Protein AF-A0A170WJR2-F1 (afdb_monomer_lite)

Radius of gyration: 16.08 Å; chains: 1; bounding box: 60×42×31 Å

Structure (mmCIF, N/CA/C/O backbone):
data_AF-A0A170WJR2-F1
#
_entry.id   AF-A0A170WJR2-F1
#
loop_
_atom_site.group_PDB
_atom_site.id
_atom_site.type_symbol
_atom_site.label_atom_id
_atom_site.label_alt_id
_atom_site.label_comp_id
_atom_site.label_asym_id
_atom_site.label_entity_id
_atom_site.label_seq_id
_atom_site.pdbx_PDB_ins_code
_atom_site.Cartn_x
_atom_site.Cartn_y
_atom_site.Cartn_z
_atom_site.occupancy
_atom_site.B_iso_or_equiv
_atom_site.auth_seq_id
_atom_site.auth_comp_id
_atom_site.auth_asym_id
_atom_site.auth_atom_id
_atom_site.pdbx_PDB_model_num
ATOM 1 N N . MET A 1 1 ? -32.637 -27.769 8.473 1.00 34.34 1 MET A N 1
ATOM 2 C CA . MET A 1 1 ? -32.474 -26.301 8.425 1.00 34.34 1 MET A CA 1
ATOM 3 C C . MET A 1 1 ? -30.979 -26.025 8.521 1.00 34.34 1 MET A C 1
ATOM 5 O O . MET A 1 1 ? -30.420 -26.180 9.596 1.00 34.34 1 MET A O 1
ATOM 9 N N . PHE A 1 2 ? -30.304 -25.786 7.393 1.00 36.56 2 PHE A N 1
ATOM 10 C CA . PHE A 1 2 ? -28.851 -25.576 7.366 1.00 36.56 2 PHE A CA 1
ATOM 11 C C . PHE A 1 2 ? -28.568 -24.078 7.400 1.00 36.56 2 PHE A C 1
ATOM 13 O O . PHE A 1 2 ? -29.045 -23.338 6.544 1.00 36.56 2 PHE A O 1
ATOM 20 N N . THR A 1 3 ? -27.834 -23.626 8.412 1.00 43.84 3 THR A N 1
ATOM 21 C CA . THR A 1 3 ? -27.373 -22.243 8.515 1.00 43.84 3 THR A CA 1
ATOM 22 C C . THR A 1 3 ? -26.021 -22.139 7.817 1.00 43.84 3 THR A C 1
ATOM 24 O O . THR A 1 3 ? -25.060 -22.809 8.193 1.00 43.84 3 THR A O 1
ATOM 27 N N . SER A 1 4 ? -25.943 -21.322 6.764 1.00 42.59 4 SER A N 1
ATOM 28 C CA . SER A 1 4 ? -24.662 -20.944 6.165 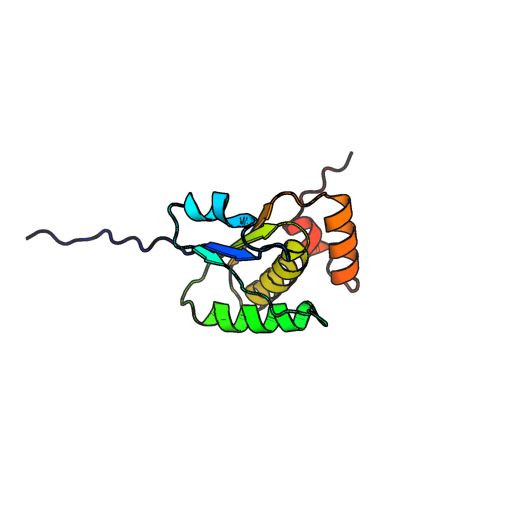1.00 42.59 4 SER A CA 1
ATOM 29 C C . SER A 1 4 ? -23.881 -20.128 7.198 1.00 42.59 4 SER A C 1
ATOM 31 O O . SER A 1 4 ? -24.215 -18.979 7.476 1.00 42.59 4 SER A O 1
ATOM 33 N N . ARG A 1 5 ? -22.898 -20.762 7.845 1.00 47.81 5 ARG A N 1
ATOM 34 C CA . ARG A 1 5 ? -22.017 -20.158 8.862 1.00 47.81 5 ARG A CA 1
ATOM 35 C C . ARG A 1 5 ? -20.628 -19.787 8.330 1.00 47.81 5 ARG A C 1
ATOM 37 O O . ARG A 1 5 ? -19.757 -19.450 9.124 1.00 47.81 5 ARG A O 1
ATOM 44 N N . TYR A 1 6 ? -20.400 -19.838 7.018 1.00 48.72 6 TYR A N 1
ATOM 45 C CA . TYR A 1 6 ? -19.067 -19.631 6.445 1.00 48.72 6 TYR A CA 1
ATOM 46 C C . TYR A 1 6 ? -19.102 -18.849 5.129 1.00 48.72 6 TYR A C 1
ATOM 48 O O . TYR A 1 6 ? -18.699 -19.361 4.094 1.00 48.72 6 TYR A O 1
ATOM 56 N N . ASN A 1 7 ? -19.506 -17.581 5.182 1.00 43.78 7 ASN A N 1
ATOM 57 C CA . ASN A 1 7 ? -18.913 -16.590 4.285 1.00 43.78 7 ASN A CA 1
ATOM 58 C C . ASN A 1 7 ? -17.792 -15.912 5.075 1.00 43.78 7 ASN A C 1
ATOM 60 O O . ASN A 1 7 ? -18.014 -14.902 5.734 1.00 43.78 7 ASN A O 1
ATOM 64 N N . LYS A 1 8 ? -16.595 -16.512 5.091 1.00 51.75 8 LYS A N 1
ATOM 65 C CA . LYS A 1 8 ? -15.399 -15.742 5.447 1.00 51.75 8 LYS A CA 1
ATOM 66 C C . LYS A 1 8 ? -15.149 -14.818 4.263 1.00 51.75 8 LYS A C 1
ATOM 68 O O . LYS A 1 8 ? -14.625 -15.273 3.252 1.00 51.75 8 LYS A O 1
ATOM 73 N N . GLU A 1 9 ? -15.591 -13.569 4.363 1.00 66.94 9 GLU A N 1
ATOM 74 C CA . GLU A 1 9 ? -15.135 -12.529 3.445 1.00 66.94 9 GLU A CA 1
ATOM 75 C C . GLU A 1 9 ? -13.604 -12.538 3.475 1.00 66.94 9 GLU A C 1
ATOM 77 O O . GLU A 1 9 ? -12.979 -12.459 4.536 1.00 66.94 9 GLU A O 1
ATOM 82 N N . VAL A 1 10 ? -13.006 -12.789 2.317 1.00 74.00 10 VAL A N 1
ATOM 83 C CA . VAL A 1 10 ? -11.557 -12.873 2.177 1.00 74.00 10 VAL A CA 1
ATOM 84 C C . VAL A 1 10 ? -11.021 -11.442 2.174 1.00 74.00 10 VAL A C 1
ATOM 86 O O . VAL A 1 10 ? -11.517 -10.615 1.410 1.00 74.00 10 VAL A O 1
ATOM 89 N N . SER A 1 11 ? -10.034 -11.141 3.025 1.00 83.50 11 SER A N 1
ATOM 90 C CA . SER A 1 11 ? -9.468 -9.790 3.118 1.00 83.50 11 SER A CA 1
ATOM 91 C C . SER A 1 11 ? -8.928 -9.323 1.764 1.00 83.50 11 SER A C 1
ATOM 93 O O . SER A 1 11 ? -8.212 -10.088 1.113 1.00 83.50 11 SER A O 1
ATOM 95 N N . PRO A 1 12 ? -9.237 -8.093 1.331 1.00 90.44 12 PRO A N 1
ATOM 96 C CA . PRO A 1 12 ? -8.747 -7.586 0.064 1.00 90.44 12 PRO A CA 1
ATOM 97 C C . PRO A 1 12 ? -7.240 -7.324 0.103 1.00 90.44 12 PRO A C 1
ATOM 99 O O . PRO A 1 12 ? -6.657 -7.038 1.152 1.00 90.44 12 PRO A O 1
ATOM 102 N N . VAL A 1 13 ? -6.632 -7.393 -1.074 1.00 91.81 13 VAL A N 1
ATOM 103 C CA . VAL A 1 13 ? -5.240 -7.036 -1.330 1.00 91.81 13 VAL A CA 1
ATOM 104 C C . VAL A 1 13 ? -5.216 -5.765 -2.169 1.00 91.81 13 VAL A C 1
ATOM 106 O O . VAL A 1 13 ? -5.972 -5.632 -3.130 1.00 91.81 13 VAL A O 1
ATOM 109 N N . PHE A 1 14 ? -4.336 -4.838 -1.814 1.00 93.00 14 PHE A N 1
ATOM 110 C CA . PHE A 1 14 ? -4.172 -3.568 -2.506 1.00 93.00 14 PHE A CA 1
ATOM 111 C C . PHE A 1 14 ? -2.816 -3.546 -3.191 1.00 93.00 14 PHE A C 1
ATOM 113 O O . PHE A 1 14 ? -1.800 -3.840 -2.570 1.00 93.00 14 PHE A O 1
ATOM 120 N N . VAL A 1 15 ? -2.799 -3.229 -4.476 1.00 91.19 15 VAL A N 1
ATOM 121 C CA . VAL A 1 15 ? -1.611 -3.284 -5.321 1.00 91.19 15 VAL A CA 1
ATOM 122 C C . VAL A 1 15 ? -1.245 -1.871 -5.740 1.00 91.19 15 VAL A C 1
ATOM 124 O O . VAL A 1 15 ? -2.084 -1.145 -6.266 1.00 91.19 15 VAL A O 1
ATOM 127 N N . ILE A 1 16 ? 0.008 -1.490 -5.516 1.00 88.75 16 ILE A N 1
ATOM 128 C CA . ILE A 1 16 ? 0.587 -0.232 -5.982 1.00 88.75 16 ILE A CA 1
ATOM 129 C C . ILE A 1 16 ? 1.636 -0.600 -7.018 1.00 88.75 16 ILE A C 1
ATOM 131 O O . ILE A 1 16 ? 2.758 -0.988 -6.681 1.00 88.75 16 ILE A O 1
ATOM 135 N N . SER A 1 17 ? 1.232 -0.536 -8.281 1.00 79.56 17 SER A N 1
ATOM 136 C CA . SER A 1 17 ? 2.111 -0.829 -9.400 1.00 79.56 17 SER A CA 1
ATOM 137 C C . SER A 1 17 ? 3.066 0.332 -9.675 1.00 79.56 17 SER A C 1
ATOM 139 O O . SER A 1 17 ? 2.780 1.499 -9.397 1.00 79.56 17 SER A O 1
ATOM 141 N N . SER A 1 18 ? 4.191 0.003 -10.295 1.00 71.62 18 SER A N 1
ATOM 142 C CA . SER A 1 18 ? 5.060 0.947 -10.985 1.00 71.62 18 SER A CA 1
ATOM 143 C C . SER A 1 18 ? 4.298 1.698 -12.091 1.00 71.62 18 SER A C 1
ATOM 145 O O . SER A 1 18 ? 3.175 1.352 -12.462 1.00 71.62 18 SER A O 1
ATOM 147 N N . LEU A 1 19 ? 4.926 2.722 -12.670 1.00 63.69 19 LEU A N 1
ATOM 148 C CA . LEU A 1 19 ? 4.337 3.556 -13.730 1.00 63.69 19 LEU A CA 1
ATOM 149 C C . LEU A 1 19 ? 4.094 2.803 -15.050 1.00 63.69 19 LEU A C 1
ATOM 151 O O . LEU A 1 19 ? 3.530 3.364 -15.991 1.00 63.69 19 LEU A O 1
ATOM 155 N N . LYS A 1 20 ? 4.530 1.545 -15.152 1.00 66.50 20 LYS A N 1
ATOM 156 C CA . LYS A 1 20 ? 4.242 0.710 -16.311 1.00 66.50 20 LYS A CA 1
ATOM 157 C C . LYS A 1 20 ? 2.851 0.090 -16.168 1.00 66.50 20 LYS A C 1
ATOM 159 O O . LYS A 1 20 ? 2.605 -0.654 -15.218 1.00 66.50 20 LYS A O 1
ATOM 164 N N . PRO A 1 21 ? 1.947 0.340 -17.126 1.00 63.72 21 PRO A N 1
ATOM 165 C CA . PRO A 1 21 ? 0.626 -0.262 -17.097 1.00 63.72 21 PRO A CA 1
ATOM 166 C C . PRO A 1 21 ? 0.726 -1.788 -17.206 1.00 63.72 21 PRO A C 1
ATOM 168 O O . PRO A 1 21 ? 1.558 -2.310 -17.950 1.00 63.72 21 PRO A O 1
ATOM 171 N N . ASN A 1 22 ? -0.161 -2.486 -16.495 1.00 67.25 22 ASN A N 1
ATOM 172 C CA . ASN A 1 22 ? -0.360 -3.939 -16.552 1.00 67.25 22 ASN A CA 1
ATOM 173 C C . ASN A 1 22 ? 0.843 -4.800 -16.127 1.00 67.25 22 ASN A C 1
ATOM 175 O O . ASN A 1 22 ? 0.817 -6.017 -16.309 1.00 67.25 22 ASN A O 1
ATOM 179 N N . GLU A 1 23 ? 1.883 -4.221 -15.520 1.00 71.12 23 GLU A N 1
ATOM 180 C CA . GLU A 1 23 ? 3.047 -4.994 -15.058 1.00 71.12 23 GLU A CA 1
ATOM 181 C C . GLU A 1 23 ? 2.649 -6.056 -14.020 1.00 71.12 23 GLU A C 1
ATOM 183 O O . GLU A 1 23 ? 3.200 -7.157 -13.990 1.00 71.12 23 GLU A O 1
ATOM 188 N N . MET A 1 24 ? 1.626 -5.751 -13.219 1.00 78.56 24 MET A N 1
ATOM 189 C CA . MET A 1 24 ? 1.136 -6.621 -12.157 1.00 78.56 24 MET A CA 1
ATOM 190 C C . MET A 1 24 ? -0.003 -7.555 -12.583 1.00 78.56 24 MET A C 1
ATOM 192 O O . MET A 1 24 ? -0.367 -8.442 -11.811 1.00 78.56 24 MET A O 1
ATOM 196 N N . GLU A 1 25 ? -0.523 -7.440 -13.810 1.00 82.12 25 GLU A N 1
ATOM 197 C CA . GLU A 1 25 ? -1.724 -8.155 -14.278 1.00 82.12 25 GLU A CA 1
ATOM 198 C C . GLU A 1 25 ? -1.587 -9.684 -14.172 1.00 82.12 25 GLU A C 1
ATOM 200 O O . GLU A 1 25 ? -2.510 -10.395 -13.766 1.00 82.12 25 GLU A O 1
ATOM 205 N N . THR A 1 26 ? -0.401 -10.217 -14.475 1.00 82.75 26 THR A N 1
ATOM 206 C CA . THR A 1 26 ? -0.145 -11.665 -14.380 1.00 82.75 26 THR A CA 1
ATOM 207 C C . THR A 1 26 ? -0.175 -12.163 -12.935 1.00 82.75 26 THR A C 1
ATOM 209 O O . THR A 1 26 ? -0.608 -13.289 -12.689 1.00 82.75 26 THR A O 1
ATOM 212 N N . LEU A 1 27 ? 0.280 -11.354 -11.974 1.00 82.75 27 LEU A N 1
ATOM 213 C CA . LEU A 1 27 ? 0.208 -11.718 -10.562 1.00 82.75 27 LEU A CA 1
ATOM 214 C C . LEU A 1 27 ? -1.223 -11.565 -10.050 1.00 82.75 27 LEU A C 1
ATOM 216 O O . LEU A 1 27 ? -1.756 -12.499 -9.455 1.00 82.75 27 LEU A O 1
ATOM 220 N N . THR A 1 28 ? -1.843 -10.410 -10.292 1.00 83.81 28 THR A N 1
ATOM 221 C CA . THR A 1 28 ? -3.161 -10.068 -9.742 1.00 83.81 28 THR A CA 1
ATOM 222 C C . THR A 1 28 ? -4.256 -10.991 -10.264 1.00 83.81 28 THR A C 1
ATOM 224 O O . THR A 1 28 ? -5.086 -11.440 -9.480 1.00 83.81 28 THR A O 1
ATOM 227 N N . SER A 1 29 ? -4.203 -11.391 -11.540 1.00 83.94 29 SER A N 1
ATOM 228 C CA . SER A 1 29 ? -5.138 -12.365 -12.133 1.00 83.94 29 SER A CA 1
ATOM 229 C C . SER A 1 29 ? -5.064 -13.770 -11.522 1.00 83.94 29 SER A C 1
ATOM 231 O O . SER A 1 29 ? -5.987 -14.567 -11.693 1.00 83.94 29 SER A O 1
ATOM 233 N N . ARG A 1 30 ? -3.979 -14.093 -10.810 1.00 85.75 30 ARG A N 1
ATOM 234 C CA . ARG A 1 30 ? -3.764 -15.399 -10.167 1.00 85.75 30 ARG A CA 1
ATOM 235 C C . ARG A 1 30 ? -4.050 -15.384 -8.667 1.00 85.75 30 ARG A C 1
ATOM 237 O O . ARG A 1 30 ? -3.958 -16.433 -8.030 1.00 85.75 30 ARG A O 1
ATOM 244 N N . LEU A 1 31 ? -4.377 -14.227 -8.089 1.00 83.94 31 LEU A N 1
ATOM 245 C CA . LEU A 1 31 ? -4.720 -14.126 -6.676 1.00 83.94 31 LEU A CA 1
ATOM 246 C C . LEU A 1 31 ? -6.143 -14.642 -6.434 1.00 83.94 31 LEU A C 1
ATOM 248 O O . LEU A 1 31 ? -7.101 -14.218 -7.071 1.00 83.94 31 LEU A O 1
ATOM 252 N N . PHE A 1 32 ? -6.296 -15.510 -5.434 1.00 86.25 32 PHE A N 1
ATOM 253 C CA . PHE A 1 32 ? -7.605 -15.960 -4.938 1.00 86.25 32 PHE A CA 1
ATOM 254 C C . PHE A 1 32 ? -8.293 -14.925 -4.021 1.00 86.25 32 PHE A C 1
ATOM 256 O O . PHE A 1 32 ? -9.288 -15.236 -3.368 1.00 86.25 32 PHE A O 1
ATOM 263 N N . TYR A 1 33 ? -7.744 -13.710 -3.942 1.00 85.69 33 TYR A N 1
ATOM 264 C CA . TYR A 1 33 ? -8.160 -12.630 -3.049 1.00 85.69 33 TYR A CA 1
ATOM 265 C C . TYR A 1 33 ? -8.749 -11.472 -3.870 1.00 85.69 33 TYR A C 1
ATOM 267 O O . TYR A 1 33 ? -8.228 -11.184 -4.953 1.00 85.69 33 TYR A O 1
ATOM 275 N N . PRO A 1 34 ? -9.785 -10.765 -3.371 1.00 88.88 34 PRO A N 1
ATOM 276 C CA . PRO A 1 34 ? -10.231 -9.518 -3.986 1.00 88.88 34 PRO A CA 1
ATOM 277 C C . PRO A 1 34 ? -9.048 -8.555 -4.092 1.00 88.88 34 PRO A C 1
ATOM 279 O O . PRO A 1 34 ? -8.403 -8.269 -3.086 1.00 88.88 34 PRO A O 1
ATOM 282 N N . THR A 1 35 ? -8.738 -8.097 -5.301 1.00 89.69 35 THR A N 1
ATOM 283 C CA . THR A 1 35 ? -7.530 -7.309 -5.564 1.00 89.69 35 THR A CA 1
ATOM 284 C C . THR A 1 35 ? -7.908 -5.949 -6.132 1.00 89.69 35 THR A C 1
ATOM 286 O O . THR A 1 35 ? -8.645 -5.872 -7.113 1.00 89.69 35 THR A O 1
ATOM 289 N N . PHE A 1 36 ? -7.399 -4.885 -5.514 1.00 89.88 36 PHE A N 1
ATOM 290 C CA . PHE A 1 36 ? -7.590 -3.502 -5.942 1.00 89.88 36 PHE A CA 1
ATOM 291 C C . PHE A 1 36 ? -6.249 -2.913 -6.357 1.00 89.88 36 PHE A C 1
ATOM 293 O O . PHE A 1 36 ? -5.325 -2.863 -5.553 1.00 89.88 36 PHE A O 1
ATOM 300 N N . GLU A 1 37 ? -6.142 -2.459 -7.599 1.00 88.00 37 GLU A N 1
ATOM 301 C CA . GLU A 1 37 ? -4.930 -1.828 -8.117 1.00 88.00 37 GLU A CA 1
ATOM 302 C C . GLU A 1 37 ? -5.083 -0.304 -8.110 1.00 88.00 37 GLU A C 1
ATOM 304 O O . GLU A 1 37 ? -6.072 0.237 -8.616 1.00 88.00 37 GLU A O 1
ATOM 309 N N . ALA A 1 38 ? -4.113 0.387 -7.512 1.00 87.69 38 ALA A N 1
ATOM 310 C CA . ALA A 1 38 ? -4.064 1.838 -7.476 1.00 87.69 38 ALA A CA 1
ATOM 311 C C . ALA A 1 38 ? -3.762 2.387 -8.876 1.00 87.69 38 ALA A C 1
ATOM 313 O O . ALA A 1 38 ? -2.755 2.042 -9.492 1.00 87.69 38 ALA A O 1
ATOM 314 N N . ARG A 1 39 ? -4.625 3.278 -9.372 1.00 81.69 39 ARG A N 1
ATOM 315 C CA . ARG A 1 39 ? -4.394 4.016 -10.618 1.00 81.69 39 ARG A CA 1
ATOM 316 C C . ARG A 1 39 ? -3.844 5.391 -10.286 1.00 81.69 39 ARG A C 1
ATOM 318 O O . ARG A 1 39 ? -4.593 6.258 -9.846 1.00 81.69 39 ARG A O 1
ATOM 325 N N . LEU A 1 40 ? -2.541 5.561 -10.478 1.00 77.44 40 LEU A N 1
ATOM 326 C CA . LEU A 1 40 ? -1.850 6.808 -10.170 1.00 77.44 40 LEU A CA 1
ATOM 327 C C . LEU A 1 40 ? -2.066 7.850 -11.286 1.00 77.44 40 LEU A C 1
ATOM 329 O O . LEU A 1 40 ? -2.150 7.471 -12.461 1.00 77.44 40 LEU A O 1
ATOM 333 N N . PRO A 1 41 ? -2.170 9.148 -10.947 1.00 71.00 41 PRO A N 1
ATOM 334 C CA . PRO A 1 41 ? -2.287 10.216 -11.934 1.00 71.00 41 PRO A CA 1
ATOM 335 C C . PRO A 1 41 ? -1.021 10.334 -12.798 1.00 71.00 41 PRO A C 1
ATOM 337 O O . PRO A 1 41 ? 0.079 9.939 -12.404 1.00 71.00 41 PRO A O 1
ATOM 340 N N . PHE A 1 42 ? -1.178 10.878 -14.008 1.00 61.19 42 PHE A N 1
ATOM 341 C CA . PHE A 1 42 ? -0.056 11.112 -14.915 1.00 61.19 42 PHE A CA 1
ATOM 342 C C . PHE A 1 42 ? 0.718 12.355 -14.457 1.00 61.19 42 PHE A C 1
ATOM 344 O O . PHE A 1 42 ? 0.313 13.477 -14.746 1.00 61.19 42 PHE A O 1
ATOM 351 N N . GLY A 1 43 ? 1.816 12.131 -13.736 1.00 63.16 43 GLY A N 1
ATOM 352 C CA . GLY A 1 43 ? 2.590 13.179 -13.069 1.00 63.16 43 GLY A CA 1
ATOM 353 C C . GLY A 1 43 ? 2.347 13.133 -11.565 1.00 63.16 43 GLY A C 1
ATOM 354 O O . GLY A 1 43 ? 1.245 13.407 -11.102 1.00 63.16 43 GLY A O 1
ATOM 355 N N . ILE A 1 44 ? 3.375 12.728 -10.821 1.00 67.00 44 ILE A N 1
ATOM 356 C CA . ILE A 1 44 ? 3.386 12.729 -9.358 1.00 67.00 44 ILE A CA 1
ATOM 357 C C . ILE A 1 44 ? 4.434 13.758 -8.960 1.00 67.00 44 ILE A C 1
ATOM 359 O O . ILE A 1 44 ? 5.627 13.502 -9.125 1.00 67.00 44 ILE A O 1
ATOM 363 N N . ASP A 1 45 ? 3.979 14.915 -8.489 1.00 69.88 45 ASP A N 1
ATOM 364 C CA . ASP A 1 45 ? 4.867 15.979 -8.016 1.00 69.88 45 ASP A CA 1
ATOM 365 C C . ASP A 1 45 ? 5.311 15.719 -6.565 1.00 69.88 45 ASP A C 1
ATOM 367 O O . ASP A 1 45 ? 6.467 15.965 -6.223 1.00 69.88 45 ASP A O 1
ATOM 371 N N . ASP A 1 46 ? 4.422 15.146 -5.740 1.00 79.56 46 ASP A N 1
ATOM 372 C CA . ASP A 1 46 ? 4.679 14.796 -4.341 1.00 79.56 46 ASP A CA 1
ATOM 373 C C . ASP A 1 46 ? 4.141 13.392 -3.996 1.00 79.56 46 ASP A C 1
ATOM 375 O O . ASP A 1 46 ? 2.955 13.085 -4.139 1.00 79.56 46 ASP A O 1
ATOM 379 N N . VAL A 1 47 ? 5.033 12.518 -3.522 1.00 79.06 47 VAL A N 1
ATOM 380 C CA . VAL A 1 47 ? 4.705 11.144 -3.107 1.00 79.06 47 VAL A CA 1
ATOM 381 C C . VAL A 1 47 ? 3.825 11.133 -1.853 1.00 79.06 47 VAL A C 1
ATOM 383 O O . VAL A 1 47 ? 2.959 10.265 -1.726 1.00 79.06 47 VAL A O 1
ATOM 386 N N . ASP A 1 48 ? 4.012 12.082 -0.934 1.00 82.06 48 ASP A N 1
ATOM 387 C CA . ASP A 1 48 ? 3.263 12.129 0.322 1.00 82.06 48 ASP A CA 1
ATOM 388 C C . ASP A 1 48 ? 1.824 12.613 0.131 1.00 82.06 48 ASP A C 1
ATOM 390 O O . ASP A 1 48 ? 0.927 12.155 0.851 1.00 82.06 48 ASP A O 1
ATOM 394 N N . GLU A 1 49 ? 1.588 13.491 -0.845 1.00 85.69 49 GLU A N 1
ATOM 395 C CA . GLU A 1 49 ? 0.246 13.914 -1.252 1.00 85.69 49 GLU A CA 1
ATOM 396 C C . GLU A 1 49 ? -0.542 12.726 -1.811 1.00 85.69 49 GLU A C 1
ATOM 398 O O . GLU A 1 49 ? -1.612 12.391 -1.297 1.00 85.69 49 GLU A O 1
ATOM 403 N N . VAL A 1 50 ? 0.040 11.993 -2.763 1.00 86.81 50 VAL A N 1
ATOM 404 C CA . VAL A 1 50 ? -0.587 10.791 -3.335 1.00 86.81 50 VAL A CA 1
ATOM 405 C C . VAL A 1 50 ? -0.815 9.716 -2.267 1.00 86.81 50 VAL A C 1
ATOM 407 O O . VAL A 1 50 ? -1.857 9.058 -2.246 1.00 86.81 50 VAL A O 1
ATOM 410 N N . ALA A 1 51 ? 0.123 9.542 -1.332 1.00 88.50 51 ALA A N 1
ATOM 411 C CA . ALA A 1 51 ? -0.048 8.620 -0.212 1.00 88.50 51 ALA A CA 1
ATOM 412 C C . ALA A 1 51 ? -1.201 9.036 0.720 1.00 88.50 51 ALA A C 1
ATOM 414 O O . ALA A 1 51 ? -1.904 8.170 1.244 1.00 88.50 51 ALA A O 1
ATOM 415 N N . ASN A 1 52 ? -1.416 10.338 0.940 1.00 90.31 52 ASN A N 1
ATOM 416 C CA . ASN A 1 52 ? -2.561 10.833 1.709 1.00 90.31 52 ASN A CA 1
ATOM 417 C C . ASN A 1 52 ? -3.884 10.524 1.004 1.00 90.31 52 ASN A C 1
ATOM 419 O O . ASN A 1 52 ? -4.788 9.982 1.639 1.00 90.31 52 ASN A O 1
ATOM 423 N N . GLU A 1 53 ? -3.987 10.813 -0.293 1.00 90.25 53 GLU A N 1
ATOM 424 C CA . GLU A 1 53 ? -5.196 10.527 -1.074 1.00 90.25 53 GLU A CA 1
ATOM 425 C C . GLU A 1 53 ? -5.537 9.033 -1.054 1.00 90.25 53 GLU A C 1
ATOM 427 O O . GLU A 1 53 ? -6.667 8.648 -0.746 1.00 90.25 53 GLU A O 1
ATOM 432 N N . LEU A 1 54 ? -4.539 8.173 -1.283 1.00 91.38 54 LEU A N 1
ATOM 433 C CA . LEU A 1 54 ? -4.713 6.724 -1.194 1.00 91.38 54 LEU A CA 1
ATOM 434 C C . LEU A 1 54 ? -5.132 6.282 0.212 1.00 91.38 54 LEU A C 1
ATOM 436 O O . LEU A 1 54 ? -5.975 5.396 0.345 1.00 91.38 54 LEU A O 1
ATOM 440 N N . CYS A 1 55 ? -4.589 6.891 1.268 1.00 92.69 55 CYS A N 1
ATOM 441 C CA . CYS A 1 55 ? -4.974 6.578 2.644 1.00 92.69 55 CYS A CA 1
ATOM 442 C C . CYS A 1 55 ? -6.456 6.892 2.899 1.00 92.69 55 CYS A C 1
ATOM 444 O O . CYS A 1 55 ? -7.168 6.061 3.465 1.00 92.69 55 CYS A O 1
ATOM 446 N N . GLU A 1 56 ? -6.948 8.045 2.440 1.00 91.88 56 GLU A N 1
ATOM 447 C CA . GLU A 1 56 ? -8.361 8.420 2.574 1.00 91.88 56 GLU A CA 1
ATOM 448 C C . GLU A 1 56 ? -9.292 7.497 1.777 1.00 91.88 56 GLU A C 1
ATOM 450 O O . GLU A 1 56 ? -10.343 7.089 2.279 1.00 91.88 56 GLU A O 1
ATOM 455 N N . GLU A 1 57 ? -8.890 7.076 0.576 1.00 91.69 57 GLU A N 1
ATOM 456 C CA . GLU A 1 57 ? -9.634 6.069 -0.186 1.00 91.69 57 GLU A CA 1
ATOM 457 C C . GLU A 1 57 ? -9.667 4.715 0.538 1.00 91.69 57 GLU A C 1
ATOM 459 O O . GLU A 1 57 ? -10.722 4.082 0.640 1.00 91.69 57 GLU A O 1
ATOM 464 N N . LEU A 1 58 ? -8.543 4.287 1.118 1.00 91.06 58 LEU A N 1
ATOM 465 C CA . LEU A 1 58 ? -8.454 3.028 1.856 1.00 91.06 58 LEU A CA 1
ATOM 466 C C . LEU A 1 58 ? -9.242 3.040 3.172 1.00 91.06 58 LEU A C 1
ATOM 468 O O . LEU A 1 58 ? -9.765 2.001 3.577 1.00 91.06 58 LEU A O 1
ATOM 472 N N . LYS A 1 59 ? -9.417 4.198 3.817 1.00 87.56 59 LYS A N 1
ATOM 473 C CA . LYS A 1 59 ? -10.258 4.334 5.021 1.00 87.56 59 LYS A CA 1
ATOM 474 C C . LYS A 1 59 ? -11.730 4.007 4.773 1.00 87.56 59 LYS A C 1
ATOM 476 O O . LYS A 1 59 ? -12.437 3.667 5.721 1.00 87.56 59 LYS A O 1
ATOM 481 N N . LYS A 1 60 ? -12.193 4.053 3.519 1.00 88.94 60 LYS A N 1
ATOM 482 C CA . LYS A 1 60 ? -13.558 3.642 3.146 1.00 88.94 60 LYS A CA 1
ATOM 483 C C . LYS A 1 60 ? -13.786 2.141 3.349 1.00 88.94 60 LYS A C 1
ATOM 485 O O . LYS A 1 60 ? -14.930 1.710 3.491 1.00 88.94 60 LYS A O 1
ATOM 490 N N . PHE A 1 61 ? -12.719 1.343 3.400 1.00 87.25 61 PHE A N 1
ATOM 491 C CA . PHE A 1 61 ? -12.799 -0.076 3.720 1.00 87.25 61 PHE A CA 1
ATOM 492 C C . PHE A 1 61 ? -12.879 -0.261 5.238 1.00 87.25 61 PHE A C 1
ATOM 494 O O . PHE A 1 61 ? -11.975 0.121 5.982 1.00 87.25 61 PHE A O 1
ATOM 501 N N . ASN A 1 62 ? -13.944 -0.912 5.713 1.00 87.12 62 ASN A N 1
ATOM 502 C CA . ASN A 1 62 ? -14.115 -1.240 7.130 1.00 87.12 62 ASN A CA 1
ATOM 503 C C . ASN A 1 62 ? -13.266 -2.462 7.540 1.00 87.12 62 ASN A C 1
ATOM 505 O O . ASN A 1 62 ? -13.788 -3.484 7.983 1.00 87.12 62 ASN A O 1
ATOM 509 N N . ILE A 1 63 ? -11.949 -2.368 7.346 1.00 88.44 63 ILE A N 1
ATOM 510 C CA . ILE A 1 63 ? -10.976 -3.406 7.691 1.00 88.44 63 ILE A CA 1
ATOM 511 C C . ILE A 1 63 ? -9.897 -2.852 8.625 1.00 88.44 63 ILE A C 1
ATOM 513 O O . ILE A 1 63 ? -9.651 -1.642 8.704 1.00 88.44 63 ILE A O 1
ATOM 517 N N . ASN A 1 64 ? -9.275 -3.757 9.380 1.00 89.62 64 ASN A N 1
ATOM 518 C CA . ASN A 1 64 ? -8.237 -3.406 10.350 1.00 89.62 64 ASN A CA 1
ATOM 519 C C . ASN A 1 64 ? -6.819 -3.751 9.879 1.00 89.62 64 ASN A C 1
ATOM 521 O O . ASN A 1 64 ? -5.853 -3.183 10.378 1.00 89.62 64 ASN A O 1
ATOM 525 N N . ILE A 1 65 ? -6.706 -4.691 8.939 1.00 91.75 65 IL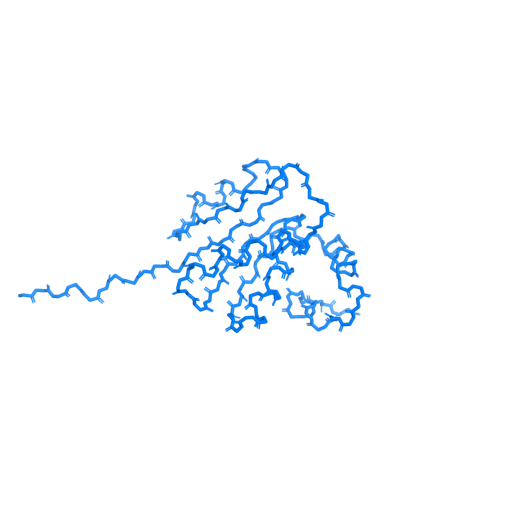E A N 1
ATOM 526 C CA . ILE A 1 65 ? -5.438 -5.160 8.388 1.00 91.75 65 ILE A CA 1
ATOM 527 C C . ILE A 1 65 ? -5.472 -4.904 6.885 1.00 91.75 65 ILE A C 1
ATOM 529 O O . ILE A 1 65 ? -6.368 -5.403 6.205 1.00 91.75 65 ILE A O 1
ATOM 533 N N . PHE A 1 66 ? -4.499 -4.150 6.389 1.00 94.19 66 PHE A N 1
ATOM 534 C CA . PHE A 1 66 ? -4.301 -3.889 4.968 1.00 94.19 66 PHE A CA 1
ATOM 535 C C . PHE A 1 66 ? -3.114 -4.700 4.463 1.00 94.19 66 PHE A C 1
ATOM 537 O O . PHE A 1 66 ? -2.025 -4.630 5.031 1.00 94.19 66 PHE A O 1
ATOM 544 N N . THR A 1 67 ? -3.307 -5.458 3.386 1.00 94.06 67 THR A N 1
ATOM 545 C CA . THR A 1 67 ? -2.205 -6.094 2.658 1.00 94.06 67 THR A CA 1
ATOM 546 C C . THR A 1 67 ? -1.893 -5.255 1.432 1.00 94.06 67 THR A C 1
ATOM 548 O O . THR A 1 67 ? -2.730 -5.144 0.538 1.00 94.06 67 THR A O 1
ATOM 551 N N . LEU A 1 68 ? -0.701 -4.665 1.407 1.00 93.62 68 LEU A N 1
ATOM 552 C CA . LEU A 1 68 ? -0.199 -3.851 0.309 1.00 93.62 68 LEU A CA 1
ATOM 553 C C . LEU A 1 68 ? 0.848 -4.657 -0.463 1.00 93.62 68 LEU A C 1
ATOM 555 O O . LEU A 1 68 ? 1.794 -5.158 0.136 1.00 93.62 68 LEU A O 1
ATOM 559 N N . ILE A 1 69 ? 0.692 -4.775 -1.777 1.00 91.25 69 ILE A N 1
ATOM 560 C CA . ILE A 1 69 ? 1.695 -5.336 -2.684 1.00 91.25 69 ILE A CA 1
ATOM 561 C C . ILE A 1 69 ? 2.235 -4.199 -3.536 1.00 91.25 69 ILE A C 1
ATOM 563 O O . ILE A 1 69 ? 1.463 -3.504 -4.189 1.00 91.25 69 ILE A O 1
ATOM 567 N N . THR A 1 70 ? 3.548 -4.019 -3.563 1.00 88.69 70 THR A N 1
ATOM 568 C CA . THR A 1 70 ? 4.187 -2.958 -4.343 1.00 88.69 70 THR A CA 1
ATOM 569 C C . THR A 1 70 ? 5.328 -3.500 -5.178 1.00 88.69 70 THR A C 1
ATOM 571 O O . THR A 1 70 ? 5.922 -4.512 -4.817 1.00 88.69 70 THR A O 1
ATOM 574 N N . ASN A 1 71 ? 5.670 -2.824 -6.270 1.00 83.50 71 ASN A N 1
ATOM 575 C CA . ASN A 1 71 ? 6.890 -3.088 -7.032 1.00 83.50 71 ASN A CA 1
ATOM 576 C C . ASN A 1 71 ? 7.605 -1.780 -7.398 1.00 83.50 71 ASN A C 1
ATOM 578 O O . ASN A 1 71 ? 6.979 -0.720 -7.446 1.00 83.50 71 ASN A O 1
ATOM 582 N N . ASP A 1 72 ? 8.919 -1.851 -7.630 1.00 78.50 72 ASP A N 1
ATOM 583 C CA . ASP A 1 72 ? 9.761 -0.727 -8.067 1.00 78.50 72 ASP A CA 1
ATOM 584 C C . ASP A 1 72 ? 9.464 0.589 -7.310 1.00 78.50 72 ASP A C 1
ATOM 586 O O . ASP A 1 72 ? 9.488 0.631 -6.076 1.00 78.50 72 ASP A O 1
ATOM 590 N N . TRP A 1 73 ? 9.142 1.659 -8.049 1.00 75.56 73 TRP A N 1
ATOM 591 C CA . TRP A 1 73 ? 8.822 2.997 -7.544 1.00 75.56 73 TRP A CA 1
ATOM 592 C C . TRP A 1 73 ? 7.554 3.024 -6.681 1.00 75.56 73 TRP A C 1
ATOM 594 O O . TRP A 1 73 ? 7.467 3.799 -5.728 1.00 75.56 73 TRP A O 1
ATOM 604 N N . GLY A 1 74 ? 6.611 2.110 -6.938 1.00 79.88 74 GLY A N 1
ATOM 605 C CA . GLY A 1 74 ? 5.411 1.922 -6.121 1.00 79.88 74 GLY A CA 1
ATOM 606 C C . GLY A 1 74 ? 5.730 1.545 -4.673 1.00 79.88 74 GLY A C 1
ATOM 607 O O . GLY A 1 74 ? 4.903 1.739 -3.788 1.00 79.88 74 GLY A O 1
ATOM 608 N N . SER A 1 75 ? 6.947 1.070 -4.396 1.00 81.38 75 SER A N 1
ATOM 609 C CA . SER A 1 75 ? 7.387 0.753 -3.037 1.00 81.38 75 SER A CA 1
ATOM 610 C C . SER A 1 75 ? 7.609 1.982 -2.160 1.00 81.38 75 SER A C 1
ATOM 612 O O . SER A 1 75 ? 7.272 1.937 -0.981 1.00 81.38 75 SER A O 1
ATOM 614 N N . ALA A 1 76 ? 8.130 3.088 -2.704 1.00 80.31 76 ALA A N 1
ATOM 615 C CA . ALA A 1 76 ? 8.295 4.325 -1.933 1.00 80.31 76 ALA A CA 1
ATOM 616 C C . ALA A 1 76 ? 6.927 4.871 -1.495 1.00 80.31 76 ALA A C 1
ATOM 618 O O . ALA A 1 76 ? 6.704 5.162 -0.318 1.00 80.31 76 ALA A O 1
ATOM 619 N N . LEU A 1 77 ? 5.982 4.889 -2.438 1.00 85.62 77 LEU A N 1
ATOM 620 C CA . LEU A 1 77 ? 4.590 5.238 -2.180 1.00 85.62 77 LEU A CA 1
ATOM 621 C C . LEU A 1 77 ? 3.933 4.267 -1.186 1.00 85.62 77 LEU A C 1
ATOM 623 O O . LEU A 1 77 ? 3.246 4.698 -0.264 1.00 85.62 77 LEU A O 1
ATOM 627 N N . GLY A 1 78 ? 4.191 2.964 -1.321 1.00 89.50 78 GLY A N 1
ATOM 628 C CA . GLY A 1 78 ? 3.703 1.938 -0.401 1.00 89.50 78 GLY A CA 1
ATOM 629 C C . GLY A 1 78 ? 4.187 2.102 1.031 1.00 89.50 78 GLY A C 1
ATOM 630 O O . GLY A 1 78 ? 3.414 1.864 1.954 1.00 89.50 78 GLY A O 1
ATOM 631 N N . ILE A 1 7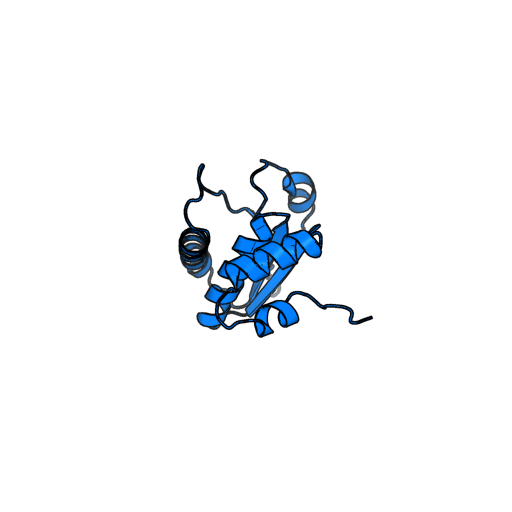9 ? 5.433 2.536 1.231 1.00 88.31 79 ILE A N 1
ATOM 632 C CA . ILE A 1 79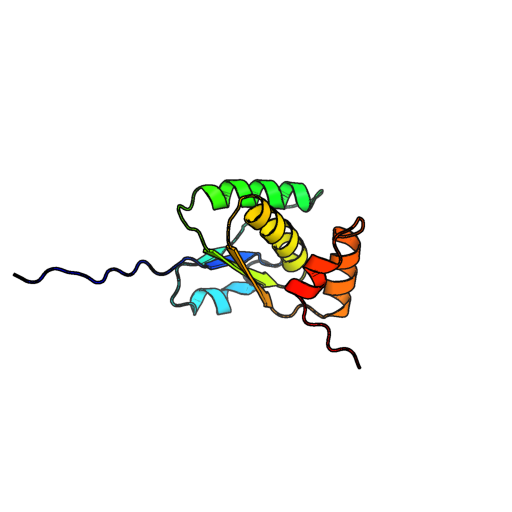 ? 5.994 2.790 2.563 1.00 88.31 79 ILE A CA 1
ATOM 633 C C . ILE A 1 79 ? 5.357 4.034 3.188 1.00 88.31 79 ILE A C 1
ATOM 635 O O . ILE A 1 79 ? 4.920 3.963 4.338 1.00 88.31 79 ILE A O 1
ATOM 639 N N . SER A 1 80 ? 5.245 5.141 2.441 1.00 88.38 80 SER A N 1
ATOM 640 C CA . SER A 1 80 ? 4.562 6.349 2.937 1.00 88.38 80 SER A CA 1
ATOM 641 C C . SER A 1 80 ? 3.092 6.054 3.271 1.00 88.38 80 SER A C 1
ATOM 643 O O . SER A 1 80 ? 2.609 6.394 4.353 1.00 88.38 80 SER A O 1
ATOM 645 N N . LEU A 1 81 ? 2.394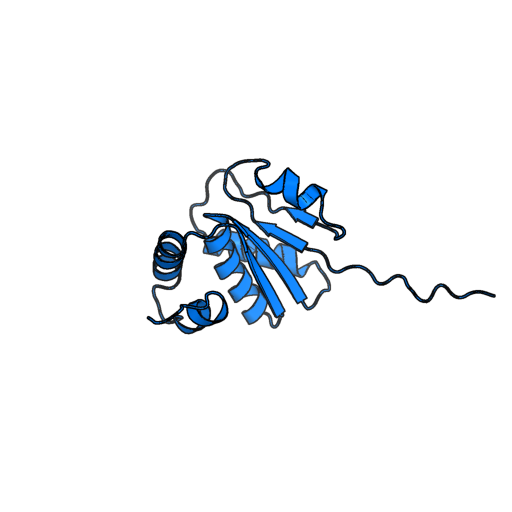 5.308 2.408 1.00 92.06 81 LEU A N 1
ATOM 646 C CA . LEU A 1 81 ? 1.022 4.871 2.662 1.00 92.06 81 LEU A CA 1
ATOM 647 C C . LEU A 1 81 ? 0.917 3.952 3.884 1.00 92.06 81 LEU A C 1
ATOM 649 O O . LEU A 1 81 ? 0.014 4.125 4.703 1.00 92.06 81 LEU A O 1
ATOM 653 N N . ALA A 1 82 ? 1.833 2.989 4.025 1.00 91.69 82 ALA A N 1
ATOM 654 C CA . ALA A 1 82 ? 1.864 2.086 5.168 1.00 91.69 82 ALA A CA 1
ATOM 655 C C . ALA A 1 82 ? 2.002 2.871 6.473 1.00 91.69 82 ALA A C 1
ATOM 657 O O . ALA A 1 82 ? 1.190 2.686 7.375 1.00 91.69 82 ALA A O 1
ATOM 658 N N . LYS A 1 83 ? 2.959 3.803 6.538 1.00 90.44 83 LYS A N 1
ATOM 659 C CA . LYS A 1 83 ? 3.145 4.682 7.693 1.00 90.44 83 LYS A CA 1
ATOM 660 C C . LYS A 1 83 ? 1.860 5.440 8.029 1.00 90.44 83 LYS A C 1
ATOM 662 O O . LYS A 1 83 ? 1.386 5.366 9.156 1.00 90.44 83 LYS A O 1
ATOM 667 N N . LYS A 1 84 ? 1.236 6.088 7.041 1.00 91.56 84 LYS A N 1
ATOM 668 C CA . LYS A 1 84 ? -0.015 6.834 7.250 1.00 91.56 8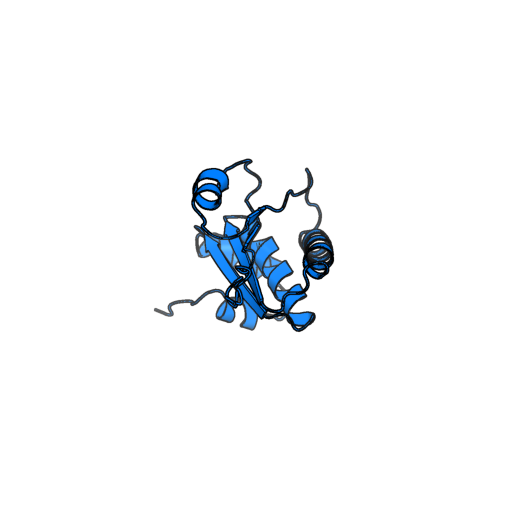4 LYS A CA 1
ATOM 669 C C . LYS A 1 84 ? -1.143 5.942 7.768 1.00 91.56 84 LYS A C 1
ATOM 671 O O . LYS A 1 84 ? -1.895 6.356 8.646 1.00 91.56 84 LYS A O 1
ATOM 676 N N . LEU A 1 85 ? -1.298 4.728 7.244 1.00 93.00 85 LEU A N 1
ATOM 677 C CA . LEU A 1 85 ? -2.306 3.783 7.736 1.00 93.00 85 LEU A CA 1
ATOM 678 C C . LEU A 1 85 ? -2.023 3.364 9.188 1.00 93.00 85 LEU A C 1
ATOM 680 O O . LEU A 1 85 ? -2.954 3.302 9.994 1.00 93.00 85 LEU A O 1
ATOM 684 N N . GLU A 1 86 ? -0.759 3.125 9.532 1.00 92.38 86 GLU A N 1
ATOM 685 C CA . GLU A 1 86 ? -0.338 2.778 10.894 1.00 92.38 86 GLU A CA 1
ATOM 686 C C . GLU A 1 86 ? -0.536 3.927 11.887 1.00 92.38 86 GLU A C 1
ATOM 688 O O . GLU A 1 86 ? -1.054 3.692 12.979 1.00 92.38 86 GLU A O 1
ATOM 693 N N . ASP A 1 87 ? -0.255 5.167 11.484 1.00 92.12 87 ASP A N 1
ATOM 694 C CA . ASP A 1 87 ? -0.543 6.373 12.273 1.00 92.12 87 ASP A CA 1
ATOM 695 C C . ASP A 1 87 ? -2.053 6.532 12.546 1.00 92.12 87 ASP A C 1
ATOM 697 O O . ASP A 1 87 ? -2.461 7.084 13.567 1.00 92.12 87 ASP A O 1
ATOM 701 N N . ASN A 1 88 ? -2.905 5.985 11.670 1.00 90.06 88 ASN A N 1
ATOM 702 C CA . ASN A 1 88 ? -4.359 5.904 11.854 1.00 90.06 88 ASN A CA 1
ATOM 703 C C . ASN A 1 88 ? -4.814 4.636 12.616 1.00 90.06 88 ASN A C 1
ATOM 705 O O . ASN A 1 88 ? -6.004 4.306 12.627 1.00 90.06 88 ASN A O 1
ATOM 709 N N . GLY A 1 89 ? -3.889 3.904 13.245 1.00 92.31 89 GLY A N 1
ATOM 710 C CA . GLY A 1 89 ? -4.172 2.728 14.071 1.00 92.31 89 GLY A CA 1
ATOM 711 C C . GLY A 1 89 ? -4.485 1.449 13.289 1.00 92.31 89 GLY A C 1
ATOM 712 O O . GLY A 1 89 ? -5.028 0.502 13.862 1.00 92.31 89 GLY A O 1
ATOM 713 N N . LYS A 1 90 ? -4.183 1.403 11.986 1.00 93.31 90 LYS A N 1
ATOM 714 C CA . LYS A 1 90 ? -4.345 0.199 11.157 1.00 93.31 90 LYS A CA 1
ATOM 715 C C . LYS A 1 90 ? -3.085 -0.661 11.196 1.00 93.31 90 LYS A C 1
ATOM 717 O O . LYS A 1 90 ? -1.990 -0.173 11.439 1.00 93.31 90 LYS A O 1
ATOM 722 N N . LEU A 1 91 ? -3.234 -1.955 10.926 1.00 93.12 91 LEU A N 1
ATOM 723 C CA . LEU A 1 91 ? -2.099 -2.855 10.722 1.00 93.12 91 LEU A CA 1
ATOM 724 C C . LEU A 1 91 ? -1.824 -3.005 9.230 1.00 93.12 91 LEU A C 1
ATOM 726 O O . LEU A 1 91 ? -2.754 -3.226 8.452 1.00 93.12 91 LEU A O 1
ATOM 730 N N . VAL A 1 92 ? -0.554 -2.937 8.836 1.00 93.25 92 VAL A N 1
ATOM 731 C CA . VAL A 1 92 ? -0.158 -3.043 7.430 1.00 93.25 92 VAL A CA 1
ATOM 732 C C . VAL A 1 92 ? 0.795 -4.214 7.221 1.00 93.25 92 VAL A C 1
ATOM 734 O O . VAL A 1 92 ? 1.827 -4.341 7.874 1.00 93.25 92 VAL A O 1
ATOM 737 N N . CYS A 1 93 ? 0.445 -5.083 6.278 1.00 92.81 93 CYS A N 1
ATOM 738 C CA . CYS A 1 93 ? 1.332 -6.085 5.711 1.00 92.81 93 CYS A CA 1
ATOM 739 C C . CYS A 1 93 ? 1.816 -5.566 4.357 1.00 92.81 93 CYS A C 1
ATOM 741 O O . CYS A 1 93 ? 1.073 -5.615 3.379 1.00 92.81 93 CYS A O 1
ATOM 743 N N . LEU A 1 94 ? 3.039 -5.040 4.318 1.00 90.44 94 LEU A N 1
ATOM 744 C CA . LEU A 1 94 ? 3.663 -4.530 3.100 1.00 90.44 94 LEU A CA 1
ATOM 745 C C . LEU A 1 94 ? 4.526 -5.623 2.454 1.00 90.44 94 LEU A C 1
ATOM 747 O O . LEU A 1 94 ? 5.452 -6.142 3.076 1.00 90.44 94 LEU A O 1
ATOM 751 N N . ILE A 1 95 ? 4.212 -5.968 1.208 1.00 89.38 95 ILE A N 1
ATOM 752 C CA . ILE A 1 95 ? 4.908 -6.956 0.384 1.00 89.38 95 ILE A CA 1
ATOM 753 C C . ILE A 1 95 ? 5.528 -6.215 -0.797 1.00 89.38 95 ILE A C 1
ATOM 755 O O . ILE A 1 95 ? 4.821 -5.734 -1.676 1.00 89.38 95 ILE A O 1
ATOM 759 N N . MET A 1 96 ? 6.853 -6.152 -0.831 1.00 86.38 96 MET A N 1
ATOM 760 C CA . MET A 1 96 ? 7.597 -5.478 -1.892 1.00 86.38 96 MET A CA 1
ATOM 761 C C . MET A 1 96 ? 8.169 -6.511 -2.863 1.00 86.38 96 MET A C 1
ATOM 763 O O . MET A 1 96 ? 8.961 -7.370 -2.474 1.00 86.38 96 MET A O 1
ATOM 767 N N . LEU A 1 97 ? 7.755 -6.435 -4.122 1.00 79.31 97 LEU A N 1
ATOM 768 C CA . LEU A 1 97 ? 8.205 -7.275 -5.222 1.00 79.31 97 LEU A CA 1
ATOM 769 C C . LEU A 1 97 ? 9.360 -6.585 -5.947 1.00 79.31 97 LEU A C 1
ATOM 771 O O . LEU A 1 97 ? 9.247 -5.430 -6.347 1.00 79.31 97 LEU A O 1
ATOM 775 N N . ASP A 1 98 ? 10.469 -7.308 -6.086 1.00 66.38 98 ASP A N 1
ATOM 776 C CA . ASP A 1 98 ? 11.679 -6.891 -6.810 1.00 66.38 98 ASP A CA 1
ATOM 777 C C . ASP A 1 98 ? 12.245 -5.515 -6.413 1.00 66.38 98 ASP A C 1
ATOM 779 O O . ASP A 1 98 ? 12.805 -4.764 -7.208 1.00 66.38 98 ASP A O 1
ATOM 783 N N . GLY A 1 99 ? 12.135 -5.178 -5.128 1.00 53.81 99 GLY A N 1
ATOM 784 C CA . GLY A 1 99 ? 12.815 -4.022 -4.569 1.00 53.81 99 GLY A CA 1
ATOM 785 C C . GLY A 1 99 ? 14.318 -4.267 -4.534 1.00 53.81 99 GLY A C 1
ATOM 786 O O . GLY A 1 99 ? 14.816 -4.787 -3.537 1.00 53.81 99 GLY A O 1
ATOM 787 N N . ALA A 1 100 ? 15.044 -3.913 -5.599 1.00 51.62 100 ALA A N 1
ATOM 788 C CA . ALA A 1 100 ? 16.503 -3.913 -5.579 1.00 51.62 100 ALA A CA 1
ATOM 789 C C . ALA A 1 100 ? 16.956 -3.157 -4.314 1.00 51.62 100 ALA A C 1
ATOM 791 O O . ALA A 1 100 ? 16.619 -1.973 -4.178 1.00 51.62 100 ALA A O 1
ATOM 792 N N . PRO A 1 101 ? 17.655 -3.818 -3.368 1.00 52.69 101 PRO A N 1
ATOM 793 C CA . PRO A 1 101 ? 17.905 -3.270 -2.041 1.00 52.69 101 PRO A CA 1
ATOM 794 C C . PRO A 1 101 ? 18.546 -1.893 -2.098 1.00 52.69 101 PRO A C 1
ATOM 796 O O . PRO A 1 101 ? 18.169 -1.040 -1.314 1.00 52.69 101 PRO A O 1
ATOM 799 N N . ASP A 1 102 ? 19.435 -1.648 -3.057 1.00 55.25 102 ASP A N 1
ATOM 800 C CA . ASP A 1 102 ? 20.162 -0.383 -3.167 1.00 55.25 102 ASP A CA 1
ATOM 801 C C . ASP A 1 102 ? 19.283 0.759 -3.690 1.00 55.25 102 ASP A C 1
ATOM 803 O O . ASP A 1 102 ? 19.361 1.888 -3.200 1.00 55.25 102 ASP A O 1
ATOM 807 N N . SER A 1 103 ? 18.403 0.479 -4.658 1.00 56.38 103 SER A N 1
ATOM 808 C CA . SER A 1 103 ? 17.450 1.467 -5.172 1.00 56.38 103 SER A CA 1
ATOM 809 C C . SER A 1 103 ? 16.391 1.769 -4.122 1.00 56.38 103 SER A C 1
ATOM 811 O O . SER A 1 103 ? 16.156 2.934 -3.816 1.00 56.38 103 SER A O 1
ATOM 813 N N . VAL A 1 104 ? 15.814 0.736 -3.504 1.00 56.28 104 VAL A N 1
ATOM 814 C CA . VAL A 1 104 ? 14.855 0.902 -2.410 1.00 56.28 104 VAL A CA 1
ATOM 815 C C . VAL A 1 104 ? 15.505 1.603 -1.226 1.00 56.28 104 VAL A C 1
ATOM 817 O O . VAL A 1 104 ? 14.917 2.542 -0.723 1.00 56.28 104 VAL A O 1
ATOM 820 N N . GLN A 1 105 ? 16.714 1.233 -0.802 1.00 57.06 105 GLN A N 1
ATOM 821 C CA . GLN A 1 105 ? 17.416 1.921 0.285 1.00 57.06 105 GLN A CA 1
ATOM 822 C C . GLN A 1 105 ? 17.694 3.378 -0.063 1.00 57.06 105 GLN A C 1
ATOM 824 O O . GLN A 1 105 ? 17.466 4.232 0.784 1.00 57.06 105 GLN A O 1
ATOM 829 N N . SER A 1 106 ? 18.126 3.694 -1.285 1.00 58.94 106 SER A N 1
ATOM 830 C CA . SER A 1 106 ? 18.361 5.085 -1.700 1.00 58.94 106 SER A CA 1
ATOM 831 C C . SER A 1 106 ? 17.066 5.903 -1.687 1.00 58.94 106 SER A C 1
ATOM 833 O O . SER A 1 106 ? 17.053 7.019 -1.172 1.00 58.94 106 SER A O 1
ATOM 835 N N . TRP A 1 107 ? 15.960 5.330 -2.175 1.00 59.31 107 TRP A N 1
ATOM 836 C CA . TRP A 1 107 ? 14.639 5.967 -2.166 1.00 59.31 107 TRP A CA 1
ATOM 837 C C . TRP A 1 107 ? 14.062 6.100 -0.762 1.00 59.31 107 TRP A C 1
ATOM 839 O O . TRP A 1 107 ? 13.582 7.159 -0.393 1.00 59.31 107 TRP A O 1
ATOM 849 N N . VAL A 1 108 ? 14.153 5.055 0.049 1.00 59.22 108 VAL A N 1
ATOM 850 C CA . VAL A 1 108 ? 13.717 5.050 1.445 1.00 59.22 108 VAL A CA 1
ATOM 851 C C . VAL A 1 108 ? 14.543 6.034 2.267 1.00 59.22 108 VAL A C 1
ATOM 853 O O . VAL A 1 108 ? 13.984 6.763 3.070 1.00 59.22 108 VAL A O 1
ATOM 856 N N . SER A 1 109 ? 15.850 6.134 2.032 1.00 60.06 109 SER A N 1
ATOM 857 C CA . SER A 1 109 ? 16.709 7.132 2.682 1.00 60.06 109 SER A CA 1
ATOM 858 C C . SER A 1 109 ? 16.373 8.555 2.235 1.00 60.06 109 SER A C 1
ATOM 860 O O . SER A 1 109 ? 16.483 9.481 3.030 1.00 60.06 109 SER A O 1
ATOM 862 N N . PHE A 1 110 ? 15.967 8.739 0.976 1.00 60.09 110 PHE A N 1
ATOM 863 C CA . PHE A 1 110 ? 15.510 10.021 0.437 1.00 60.09 110 PHE A CA 1
ATOM 864 C C . PHE A 1 110 ? 14.135 10.429 0.991 1.00 60.09 110 PHE A C 1
ATOM 866 O O . PHE A 1 110 ? 13.951 11.578 1.370 1.00 60.09 110 PHE A O 1
ATOM 873 N N . VAL A 1 111 ? 13.192 9.489 1.098 1.00 54.56 111 VAL A N 1
ATOM 874 C CA . VAL A 1 111 ? 11.843 9.722 1.647 1.00 54.56 111 VAL A CA 1
ATOM 875 C C . VAL A 1 111 ? 11.879 9.886 3.171 1.00 54.56 111 VAL A C 1
ATOM 877 O O . VAL A 1 111 ? 11.151 10.701 3.722 1.00 54.56 111 VAL A O 1
ATOM 880 N N . LEU A 1 112 ? 12.756 9.162 3.872 1.00 60.06 112 LEU A N 1
ATOM 881 C CA . LEU A 1 112 ? 12.871 9.186 5.336 1.00 60.06 112 LEU A CA 1
ATOM 882 C C . LEU A 1 112 ? 13.973 10.127 5.841 1.00 60.06 112 LEU A C 1
ATOM 884 O O . LEU A 1 112 ? 14.503 9.928 6.935 1.00 60.06 112 LEU A O 1
ATOM 888 N N . GLN A 1 113 ? 14.335 11.155 5.069 1.00 53.97 113 GLN A N 1
ATOM 889 C CA . GLN A 1 113 ? 15.467 12.044 5.361 1.00 53.97 113 GLN A CA 1
ATOM 890 C C . GLN A 1 113 ? 15.303 12.953 6.599 1.00 53.97 113 GLN A C 1
ATOM 892 O O . GLN A 1 113 ? 16.125 13.840 6.831 1.00 53.97 113 GLN A O 1
ATOM 897 N N . GLN A 1 114 ? 14.308 12.704 7.449 1.00 51.28 114 GLN A N 1
ATOM 898 C CA . GLN A 1 114 ? 14.235 13.212 8.816 1.00 51.28 114 GLN A CA 1
ATOM 899 C C . GLN A 1 114 ? 13.633 12.104 9.719 1.00 51.28 114 GLN A C 1
ATOM 901 O O . GLN A 1 114 ? 12.444 11.821 9.667 1.00 51.28 114 GLN A O 1
ATOM 906 N N . GLU A 1 115 ? 14.473 11.474 10.549 1.00 50.88 115 GLU A N 1
ATOM 907 C CA . GLU A 1 115 ? 14.118 10.810 11.828 1.00 50.88 115 GLU A CA 1
ATOM 908 C C . GLU A 1 115 ? 13.571 9.355 11.881 1.00 50.88 115 GLU A C 1
ATOM 910 O O . GLU A 1 115 ? 13.482 8.810 12.982 1.00 50.88 115 GLU A O 1
ATOM 915 N N . GLU A 1 116 ? 13.315 8.631 10.781 1.00 58.28 116 GLU A N 1
ATOM 916 C CA . GLU A 1 116 ? 12.569 7.344 10.863 1.00 58.28 116 GLU A CA 1
ATOM 917 C C . GLU A 1 116 ? 13.293 6.069 10.397 1.00 58.28 116 GLU A C 1
ATOM 919 O O . GLU A 1 116 ? 12.712 5.166 9.790 1.00 58.28 116 GLU A O 1
ATOM 924 N N . ILE A 1 117 ? 14.564 5.919 10.767 1.00 57.75 117 ILE A N 1
ATOM 925 C CA . ILE A 1 117 ? 15.365 4.705 10.492 1.00 57.75 117 ILE A CA 1
ATOM 926 C C . ILE A 1 117 ? 14.686 3.416 11.018 1.00 57.75 117 ILE A C 1
ATOM 928 O O . ILE A 1 117 ? 14.889 2.326 10.479 1.00 57.75 117 ILE A O 1
ATOM 932 N N . TYR A 1 118 ? 13.835 3.515 12.047 1.00 60.44 118 TYR A N 1
ATOM 933 C CA . TYR A 1 118 ? 13.109 2.369 12.603 1.00 60.44 118 TYR A CA 1
ATOM 934 C C . TYR A 1 118 ? 12.098 1.747 11.620 1.00 60.44 118 TYR A C 1
ATOM 936 O O . TYR A 1 118 ? 11.904 0.530 11.655 1.00 60.44 118 TYR A O 1
ATOM 944 N N . LEU A 1 119 ? 11.493 2.536 10.721 1.00 57.66 119 LEU A N 1
ATOM 945 C CA . LEU A 1 119 ? 10.562 2.026 9.708 1.00 57.66 119 LEU A CA 1
ATOM 946 C C . LEU A 1 119 ? 11.294 1.208 8.644 1.00 57.66 119 LEU A C 1
ATOM 948 O O . LEU A 1 119 ? 10.807 0.153 8.241 1.00 57.66 119 LEU A O 1
ATOM 952 N N . ILE A 1 120 ? 12.504 1.630 8.263 1.00 61.91 120 ILE A N 1
ATOM 953 C CA . ILE A 1 120 ? 13.369 0.875 7.344 1.00 61.91 120 ILE A CA 1
ATOM 954 C C . ILE A 1 120 ? 13.591 -0.530 7.888 1.00 61.91 120 ILE A C 1
ATOM 956 O O . ILE A 1 120 ? 13.313 -1.508 7.205 1.00 61.91 120 ILE A O 1
ATOM 960 N N . ASN A 1 121 ? 14.014 -0.636 9.147 1.00 62.09 121 ASN A N 1
ATOM 961 C CA . ASN A 1 121 ? 14.313 -1.922 9.777 1.00 62.09 121 ASN A CA 1
ATOM 962 C C . ASN A 1 121 ? 13.069 -2.800 9.987 1.00 62.09 121 ASN A C 1
ATOM 964 O O . ASN A 1 121 ? 13.181 -4.024 10.063 1.00 62.09 121 ASN A O 1
ATOM 968 N N . LYS A 1 122 ? 11.882 -2.191 10.089 1.00 66.25 122 LYS A N 1
ATOM 969 C CA . LYS A 1 122 ? 10.609 -2.908 10.217 1.00 66.25 122 LYS A CA 1
ATOM 970 C C . LYS A 1 122 ? 10.218 -3.611 8.917 1.00 66.25 122 LYS A C 1
ATOM 972 O O . LYS A 1 122 ? 9.758 -4.751 8.962 1.00 66.25 122 LYS A O 1
ATOM 977 N N . TYR A 1 123 ? 10.407 -2.945 7.780 1.00 59.72 123 TYR A N 1
ATOM 978 C CA . TYR A 1 123 ? 9.966 -3.443 6.475 1.00 59.72 123 TYR A CA 1
ATOM 979 C C . TYR A 1 123 ? 11.087 -4.104 5.661 1.00 59.72 123 TYR A C 1
ATOM 981 O O . TYR A 1 123 ? 10.816 -4.958 4.819 1.00 59.72 123 TYR A O 1
ATOM 989 N N . ILE A 1 124 ? 12.347 -3.778 5.950 1.00 60.28 124 ILE A N 1
ATOM 990 C CA . ILE A 1 124 ? 13.534 -4.293 5.269 1.00 60.28 124 ILE A CA 1
ATOM 991 C C . ILE A 1 124 ? 14.432 -4.964 6.310 1.00 60.28 124 ILE A C 1
ATOM 993 O O . ILE A 1 124 ? 15.078 -4.310 7.128 1.00 60.28 124 ILE A O 1
ATOM 997 N N . LYS A 1 125 ? 14.515 -6.299 6.271 1.00 53.44 125 LYS A N 1
ATOM 998 C CA . LYS A 1 125 ? 15.503 -7.041 7.067 1.00 53.44 125 LYS A CA 1
ATOM 999 C C . LYS A 1 125 ? 16.880 -6.889 6.424 1.00 53.44 125 LYS A C 1
ATOM 1001 O O . LYS A 1 125 ? 17.233 -7.655 5.530 1.00 53.44 125 LYS A O 1
ATOM 1006 N N . LEU A 1 126 ? 17.658 -5.912 6.880 1.00 44.69 126 LEU A N 1
ATOM 1007 C CA . LEU A 1 126 ? 19.063 -5.784 6.499 1.00 44.69 126 LEU A CA 1
ATOM 1008 C C . LEU A 1 126 ? 19.854 -6.948 7.116 1.00 44.69 126 LEU A C 1
ATOM 1010 O O . LEU A 1 126 ? 19.964 -7.067 8.337 1.00 44.69 126 LEU A O 1
ATOM 1014 N N . ALA A 1 127 ? 20.391 -7.833 6.276 1.00 38.66 127 ALA A N 1
ATOM 1015 C CA . ALA A 1 127 ? 21.370 -8.817 6.714 1.00 38.66 127 ALA A CA 1
ATOM 1016 C C . ALA A 1 127 ? 22.700 -8.088 6.950 1.00 38.66 127 ALA A C 1
ATOM 1018 O O . ALA A 1 127 ? 23.416 -7.782 5.999 1.00 38.66 127 ALA A O 1
ATOM 1019 N N . TYR A 1 128 ? 23.014 -7.777 8.209 1.00 37.84 128 TYR A N 1
ATOM 1020 C CA . TYR A 1 128 ? 24.357 -7.330 8.574 1.00 37.84 128 TYR A CA 1
ATOM 1021 C C . TYR A 1 128 ? 25.352 -8.458 8.266 1.00 37.84 128 TYR A C 1
ATOM 1023 O O . TYR A 1 128 ? 25.147 -9.598 8.690 1.00 37.84 128 TYR A O 1
ATOM 1031 N N . LYS A 1 129 ? 26.395 -8.135 7.498 1.00 34.16 129 LYS A N 1
ATOM 1032 C CA . LYS A 1 129 ? 27.532 -9.011 7.206 1.00 34.16 129 LYS A CA 1
ATOM 1033 C C . LYS A 1 129 ? 28.743 -8.558 8.004 1.00 34.16 129 LYS A C 1
ATOM 1035 O O . LYS A 1 129 ? 28.918 -7.325 8.118 1.00 34.16 129 LYS A O 1
#

pLDDT: mean 74.83, std 16.9, range [34.16, 94.19]

Secondary structure (DSSP, 8-state):
--------PPPPEEEE--SSTTTTHHHHTT-SS-EEE----S--S-HHHHHHHHHHHHHTS--SEEEEEEETTHHHHHHHHHHHHHHTT-EEEEEEES--HHHHHHHHHHHTTTT-HHHHHHH------

InterPro domains:
  IPR029058 Alpha/Beta hydrolase fold [SSF53474] (41-110)

Sequence (129 aa):
MFTSRYNKEVSPVFVISSLKPNEMETLTSRLFYPTFEARLPFGIDDVDEVANELCEELKKFNINIFTLITNDWGSALGISLAKKLEDNGKLVCLIMLDGAPDSVQSWVSFVLQQEEIYLINKYIKLAYK

Foldseek 3Di:
DDDPPDPPQADEAEEEEDPDPCPCVVVVVPDPHHYHYDDDDDDDPDLLVVLVVVLVVCVVDPDQEYEYEYEDPSVLSVLSNCVVSVVVVGHYHYHYDPPPVVSVVVSCCVSPVPDPVVSCVVNPVDDDD

Organism: Triatoma infestans (NCBI:txid30076)